Protein AF-A0A353HRI8-F1 (afdb_monomer_lite)

Structure (mmCIF, N/CA/C/O backbone):
data_AF-A0A353HRI8-F1
#
_entry.id   AF-A0A353HRI8-F1
#
loop_
_atom_site.group_PDB
_atom_site.id
_atom_site.type_symbol
_atom_site.label_atom_id
_atom_site.label_alt_id
_atom_site.label_comp_id
_atom_site.label_asym_id
_atom_site.label_entity_id
_atom_site.label_seq_id
_atom_site.pdbx_PDB_ins_code
_atom_site.Cartn_x
_atom_site.Cartn_y
_atom_site.Cartn_z
_atom_site.occupancy
_atom_site.B_iso_or_equiv
_atom_site.auth_seq_id
_atom_site.auth_comp_id
_atom_site.auth_asym_id
_atom_site.auth_atom_id
_atom_site.pdbx_PDB_model_num
ATOM 1 N N . PHE A 1 1 ? 5.364 10.487 7.547 1.00 62.00 1 PHE A N 1
ATOM 2 C CA . PHE A 1 1 ? 4.278 10.668 8.538 1.00 62.00 1 PHE A CA 1
ATOM 3 C C . PHE A 1 1 ? 2.877 10.842 7.924 1.00 62.00 1 PHE A C 1
ATOM 5 O O . PHE A 1 1 ? 1.916 10.727 8.668 1.00 62.00 1 PHE A O 1
ATOM 12 N N . LEU A 1 2 ? 2.722 11.050 6.601 1.00 71.50 2 LEU A N 1
ATOM 13 C CA . LEU A 1 2 ? 1.416 11.315 5.958 1.00 71.50 2 LEU A CA 1
ATOM 14 C C . LEU A 1 2 ? 0.325 10.271 6.274 1.00 71.50 2 LEU A C 1
ATOM 16 O O . LEU A 1 2 ? -0.813 10.642 6.530 1.00 71.50 2 LEU A O 1
ATOM 20 N N . GLY A 1 3 ? 0.671 8.980 6.340 1.00 80.75 3 GLY A N 1
ATOM 21 C CA . GLY A 1 3 ? -0.290 7.927 6.694 1.00 80.75 3 GLY A CA 1
ATOM 22 C C . GLY A 1 3 ? -0.767 7.955 8.154 1.00 80.75 3 GLY A C 1
ATOM 23 O O . GLY A 1 3 ? -1.893 7.558 8.424 1.00 80.75 3 GLY A O 1
ATOM 24 N N . ALA A 1 4 ? 0.036 8.455 9.102 1.00 86.31 4 ALA A N 1
ATOM 25 C CA . ALA A 1 4 ? -0.304 8.403 10.529 1.00 86.31 4 ALA A CA 1
ATOM 26 C C . ALA A 1 4 ? -1.554 9.232 10.867 1.00 86.31 4 ALA A C 1
ATOM 28 O O . ALA A 1 4 ? -2.335 8.828 11.720 1.00 86.31 4 ALA A O 1
ATOM 29 N N . GLY A 1 5 ? -1.786 10.337 10.146 1.00 88.00 5 GLY A N 1
ATOM 30 C CA . GLY A 1 5 ? -2.984 11.168 10.310 1.00 88.00 5 GLY A CA 1
ATOM 31 C C . GLY A 1 5 ? -4.290 10.469 9.915 1.00 88.00 5 GLY A C 1
ATOM 32 O O . GLY A 1 5 ? -5.359 10.895 10.339 1.00 88.00 5 GLY A O 1
ATOM 33 N N . ALA A 1 6 ? -4.218 9.381 9.143 1.00 90.31 6 ALA A N 1
ATOM 34 C CA . ALA A 1 6 ? -5.383 8.568 8.809 1.00 90.31 6 ALA A CA 1
ATOM 35 C C . ALA A 1 6 ? -5.711 7.517 9.887 1.00 90.31 6 ALA A C 1
ATOM 37 O O . ALA A 1 6 ? -6.787 6.926 9.833 1.00 90.31 6 ALA A O 1
ATOM 38 N N . ILE A 1 7 ? -4.815 7.264 10.850 1.00 92.56 7 ILE A N 1
ATOM 39 C CA . ILE A 1 7 ? -5.013 6.261 11.903 1.00 92.56 7 ILE A CA 1
ATOM 40 C C . ILE A 1 7 ? -5.729 6.908 13.089 1.00 92.56 7 ILE A C 1
ATOM 42 O O . ILE A 1 7 ? -5.189 7.791 13.752 1.00 92.56 7 ILE A O 1
ATOM 46 N N . LEU A 1 8 ? -6.935 6.431 13.389 1.00 90.94 8 LEU A N 1
ATOM 47 C CA . LEU A 1 8 ? -7.764 6.925 14.486 1.00 90.94 8 LEU A CA 1
ATOM 48 C C . LEU A 1 8 ? -7.989 5.811 15.508 1.00 90.94 8 LEU A C 1
ATOM 50 O O . LEU A 1 8 ? -8.549 4.765 15.181 1.00 90.94 8 LEU A O 1
ATOM 54 N N . LYS A 1 9 ? -7.568 6.044 16.755 1.00 88.06 9 LYS A N 1
ATOM 55 C CA . LYS A 1 9 ? -7.790 5.129 17.883 1.00 88.06 9 LYS A CA 1
ATOM 56 C C . LYS A 1 9 ? -8.935 5.652 18.745 1.00 88.06 9 LYS A C 1
ATOM 58 O O . LYS A 1 9 ? -8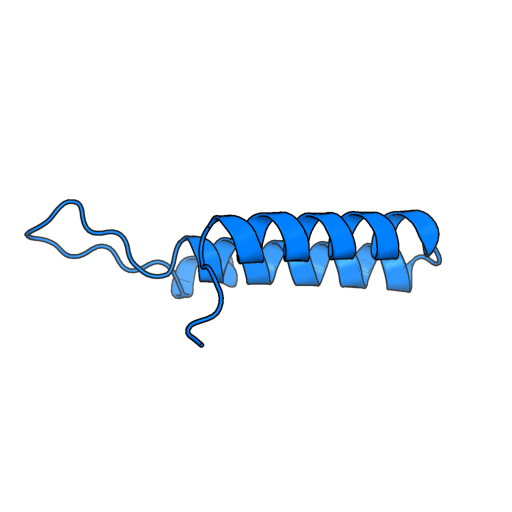.817 6.729 19.332 1.00 88.06 9 LYS A O 1
ATOM 63 N N . GLN A 1 10 ? -10.032 4.904 18.833 1.00 84.62 10 GLN A N 1
ATOM 64 C CA . GLN A 1 10 ? -11.132 5.253 19.731 1.00 84.62 10 GLN A CA 1
ATOM 65 C C . GLN A 1 10 ? -10.748 4.898 21.180 1.00 84.62 10 GLN A C 1
ATOM 67 O O . GLN A 1 10 ? -10.084 3.895 21.419 1.00 84.62 10 GLN A O 1
ATOM 72 N N . ARG A 1 11 ? -11.106 5.746 22.154 1.00 79.69 11 ARG A N 1
ATOM 73 C CA . ARG A 1 11 ? -10.645 5.604 23.551 1.00 79.69 11 ARG A CA 1
ATOM 74 C C . ARG A 1 11 ? -11.260 4.404 24.280 1.00 79.69 11 ARG A C 1
ATOM 76 O O . ARG A 1 11 ? -10.580 3.798 25.097 1.00 79.69 11 ARG A O 1
ATOM 83 N N . ASP A 1 12 ? -12.492 4.035 23.930 1.00 74.25 12 ASP A N 1
ATOM 84 C CA . ASP A 1 12 ? -13.302 3.090 24.719 1.00 74.25 12 ASP A CA 1
ATOM 85 C C . ASP A 1 12 ? -13.421 1.688 24.104 1.00 74.25 12 ASP A C 1
ATOM 87 O O . ASP A 1 12 ? -14.002 0.781 24.697 1.00 74.25 12 ASP A O 1
ATOM 91 N N . LYS A 1 13 ? -12.882 1.484 22.900 1.00 63.31 13 LYS A N 1
ATOM 92 C CA . LYS A 1 13 ? -12.847 0.184 22.221 1.00 63.31 13 LYS A CA 1
ATOM 93 C C . LYS A 1 13 ? -11.470 0.017 21.593 1.00 63.31 13 LYS A C 1
ATOM 95 O O . LYS A 1 13 ? -10.931 0.986 21.068 1.00 63.31 13 LYS A O 1
ATOM 100 N N . ASN A 1 14 ? -10.935 -1.205 21.554 1.00 76.19 14 ASN A N 1
ATOM 101 C CA . ASN A 1 14 ? -9.771 -1.575 20.726 1.00 76.19 14 ASN A CA 1
ATOM 102 C C . ASN A 1 14 ? -10.082 -1.485 19.204 1.00 76.19 14 ASN A C 1
ATOM 104 O O . ASN A 1 14 ? -9.589 -2.278 18.409 1.00 76.19 14 ASN A O 1
ATOM 108 N N . ASP A 1 15 ? -10.925 -0.531 18.796 1.00 83.38 15 ASP A N 1
ATOM 109 C CA . ASP A 1 15 ? -11.283 -0.218 17.419 1.00 83.38 15 ASP A CA 1
ATOM 110 C C . ASP A 1 15 ? -10.289 0.825 16.887 1.00 83.38 15 ASP A C 1
ATOM 112 O O . ASP A 1 15 ? -10.276 1.989 17.311 1.00 83.38 15 ASP A O 1
ATOM 116 N N . ILE A 1 16 ? -9.415 0.378 15.984 1.00 89.56 16 ILE A N 1
ATOM 117 C CA . ILE A 1 16 ? -8.476 1.227 15.251 1.00 89.56 16 ILE A CA 1
ATOM 118 C C . ILE A 1 16 ? -9.017 1.396 13.837 1.00 89.56 16 ILE A C 1
ATOM 120 O O . ILE A 1 16 ? -9.059 0.449 13.047 1.00 89.56 16 ILE A O 1
ATOM 124 N N . ARG A 1 17 ? -9.376 2.628 13.486 1.00 89.25 17 ARG A N 1
ATOM 125 C CA . ARG A 1 17 ? -9.878 2.974 12.156 1.00 89.25 17 ARG A CA 1
ATOM 126 C C . ARG A 1 17 ? -8.790 3.595 11.301 1.00 89.25 17 ARG A C 1
ATOM 128 O O . ARG A 1 17 ? -7.868 4.235 11.791 1.00 89.25 17 ARG A O 1
ATOM 135 N N . GLY A 1 18 ? -8.909 3.381 9.994 1.00 90.50 18 GLY A N 1
ATOM 136 C CA . GLY A 1 18 ? -8.030 3.992 8.996 1.00 90.50 18 GLY A CA 1
ATOM 137 C C . GLY A 1 18 ? -6.610 3.420 8.919 1.00 90.50 18 GLY A C 1
ATOM 138 O O . GLY A 1 18 ? -5.826 3.895 8.104 1.00 90.50 18 GLY A O 1
ATOM 139 N N . LEU A 1 19 ? -6.298 2.339 9.648 1.00 92.38 19 LEU A N 1
ATOM 140 C CA . LEU A 1 19 ? -5.021 1.619 9.532 1.00 92.38 19 LEU A CA 1
ATOM 141 C C . LEU A 1 19 ? -4.737 1.161 8.088 1.00 92.38 19 LEU A C 1
ATOM 143 O O . LEU A 1 19 ? -3.658 1.410 7.557 1.00 92.38 19 LEU A O 1
ATOM 147 N N . THR A 1 20 ? -5.725 0.558 7.416 1.00 92.25 20 THR A N 1
ATOM 148 C CA . THR A 1 20 ? -5.601 0.144 6.005 1.00 92.25 20 THR A CA 1
ATOM 149 C C . THR A 1 20 ? -5.402 1.339 5.073 1.00 92.25 20 THR A C 1
ATOM 151 O O . THR A 1 20 ? -4.617 1.251 4.139 1.00 92.25 20 THR A O 1
ATOM 154 N N . THR A 1 21 ? -6.073 2.465 5.343 1.00 92.38 21 THR A N 1
ATOM 155 C CA . THR A 1 21 ? -5.941 3.697 4.548 1.00 92.38 21 THR A CA 1
ATOM 156 C C . THR A 1 2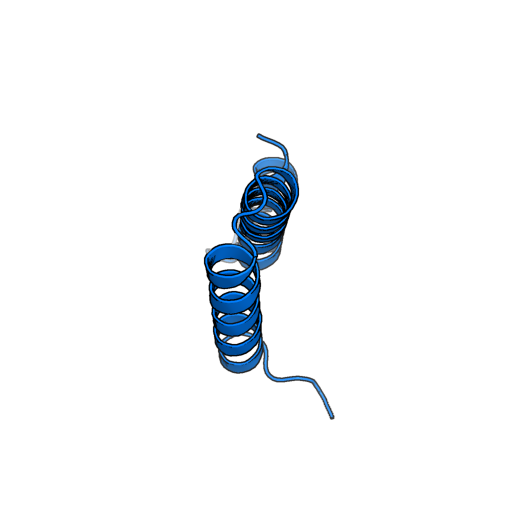1 ? -4.540 4.295 4.693 1.00 92.38 21 THR A C 1
ATOM 158 O O . THR A 1 21 ? -3.915 4.686 3.709 1.00 92.38 21 THR A O 1
ATOM 161 N N . ALA A 1 22 ? -4.008 4.323 5.916 1.00 93.88 22 ALA A N 1
ATOM 162 C CA . ALA A 1 22 ? -2.646 4.762 6.190 1.00 93.88 22 ALA A CA 1
ATOM 163 C C . ALA A 1 22 ? -1.609 3.905 5.448 1.00 93.88 22 ALA A C 1
ATOM 165 O O . ALA A 1 22 ? -0.695 4.443 4.817 1.00 93.88 22 ALA A O 1
ATOM 166 N N . ALA A 1 23 ? -1.779 2.580 5.495 1.00 93.38 23 ALA A N 1
ATOM 167 C CA . ALA A 1 23 ? -0.922 1.633 4.791 1.00 93.38 23 ALA A CA 1
ATOM 168 C C . ALA A 1 23 ? -1.011 1.799 3.265 1.00 93.38 23 ALA A C 1
ATOM 170 O O . ALA A 1 23 ? 0.022 1.838 2.597 1.00 93.38 23 ALA A O 1
ATOM 171 N N . SER A 1 24 ? -2.218 1.971 2.708 1.00 93.38 24 SER A N 1
ATOM 172 C CA . SER A 1 24 ? -2.396 2.147 1.263 1.00 93.38 24 SER A CA 1
ATOM 173 C C . SER A 1 24 ? -1.742 3.425 0.744 1.00 93.38 24 SER A C 1
ATOM 175 O O . SER A 1 24 ? -1.152 3.398 -0.327 1.00 93.38 24 SER A O 1
ATOM 177 N N . VAL A 1 25 ? -1.770 4.528 1.503 1.00 94.12 25 VAL A N 1
ATOM 178 C CA . VAL A 1 25 ? -1.103 5.782 1.097 1.00 94.12 25 VAL A CA 1
ATOM 179 C C . VAL A 1 25 ? 0.409 5.588 0.960 1.00 94.12 25 VAL A C 1
ATOM 181 O O . VAL A 1 25 ? 1.001 6.013 -0.030 1.00 94.12 25 VAL A O 1
ATOM 184 N N . TRP A 1 26 ? 1.034 4.917 1.930 1.00 93.62 26 TRP A N 1
ATOM 185 C CA . TRP A 1 26 ? 2.465 4.604 1.872 1.00 93.62 26 TRP A CA 1
ATOM 186 C C . TRP A 1 26 ? 2.810 3.687 0.700 1.00 93.62 26 TRP A C 1
ATOM 188 O O . TRP A 1 26 ? 3.794 3.921 -0.001 1.00 93.62 26 TRP A O 1
ATOM 198 N N . LEU A 1 27 ? 1.985 2.668 0.472 1.00 95.12 27 LEU A N 1
ATOM 199 C CA . LEU A 1 27 ? 2.182 1.717 -0.614 1.00 95.12 27 LEU A CA 1
ATOM 200 C C . LEU A 1 27 ? 2.068 2.395 -1.985 1.00 95.12 27 LEU A C 1
ATOM 202 O O . LEU A 1 27 ? 2.945 2.213 -2.825 1.00 95.12 27 LEU A O 1
ATOM 206 N N . THR A 1 28 ? 1.056 3.242 -2.190 1.00 95.06 28 THR A N 1
ATOM 207 C CA . THR A 1 28 ? 0.891 4.020 -3.428 1.00 95.06 28 THR A CA 1
ATOM 208 C C . THR A 1 28 ? 2.085 4.942 -3.677 1.00 95.06 28 THR A C 1
ATOM 210 O O . THR A 1 28 ? 2.557 5.034 -4.809 1.00 95.06 28 THR A O 1
ATOM 213 N N . ALA A 1 29 ? 2.624 5.582 -2.634 1.00 96.31 29 ALA A N 1
ATOM 214 C CA . ALA A 1 29 ? 3.827 6.403 -2.763 1.00 96.31 29 ALA A CA 1
ATOM 215 C C . ALA A 1 29 ? 5.049 5.569 -3.188 1.00 96.31 29 ALA A C 1
ATOM 217 O O . ALA A 1 29 ? 5.773 5.966 -4.097 1.00 96.31 29 ALA A O 1
ATOM 218 N N . ALA A 1 30 ? 5.253 4.393 -2.586 1.00 96.44 30 ALA A N 1
ATOM 219 C CA . ALA A 1 30 ? 6.344 3.490 -2.956 1.00 96.44 30 ALA A CA 1
ATOM 220 C C . ALA A 1 30 ? 6.227 2.995 -4.410 1.00 96.44 30 ALA A C 1
ATOM 222 O O . A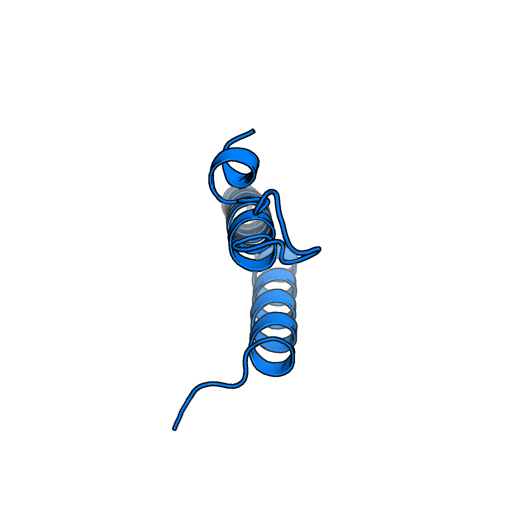LA A 1 30 ? 7.224 2.972 -5.132 1.00 96.44 30 ALA A O 1
ATOM 223 N N . VAL A 1 31 ? 5.012 2.661 -4.861 1.00 97.94 31 VAL A N 1
ATOM 224 C CA . VAL A 1 31 ? 4.732 2.299 -6.262 1.00 97.94 31 VAL A CA 1
ATOM 225 C C . VAL A 1 31 ? 5.061 3.464 -7.200 1.00 97.94 31 VAL A C 1
ATOM 227 O O . VAL A 1 31 ? 5.741 3.258 -8.203 1.00 97.94 31 VAL A O 1
ATOM 230 N N . GLY A 1 32 ? 4.640 4.687 -6.860 1.00 97.50 32 GLY A N 1
ATOM 231 C CA . GLY A 1 32 ? 4.934 5.886 -7.650 1.00 97.50 32 GLY A CA 1
ATOM 232 C C . GLY A 1 32 ? 6.432 6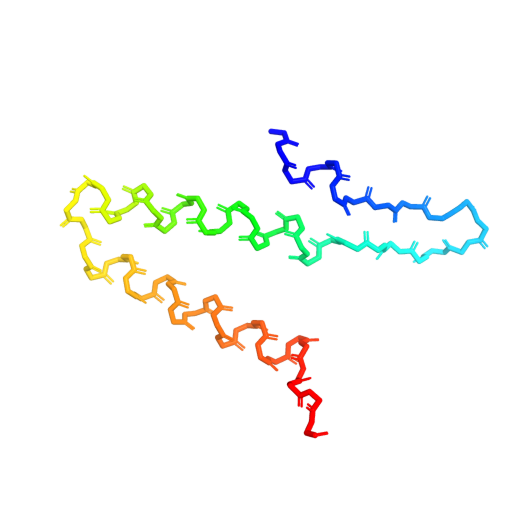.185 -7.750 1.00 97.50 32 GLY A C 1
ATOM 233 O O . GLY A 1 32 ? 6.918 6.519 -8.827 1.00 97.50 32 GLY A O 1
ATOM 234 N N . ILE A 1 33 ? 7.182 5.992 -6.660 1.00 98.12 33 ILE A N 1
ATOM 235 C CA . ILE A 1 33 ? 8.648 6.115 -6.660 1.00 98.12 33 ILE A CA 1
ATOM 236 C C . ILE A 1 33 ? 9.279 5.048 -7.566 1.00 98.12 33 ILE A C 1
ATOM 238 O O . ILE A 1 33 ? 10.161 5.367 -8.359 1.00 98.12 33 ILE A O 1
ATOM 242 N N . ALA A 1 34 ? 8.822 3.793 -7.492 1.00 97.94 34 ALA A N 1
ATOM 243 C CA . ALA A 1 34 ? 9.325 2.723 -8.354 1.00 97.94 34 ALA A CA 1
ATOM 244 C C . ALA 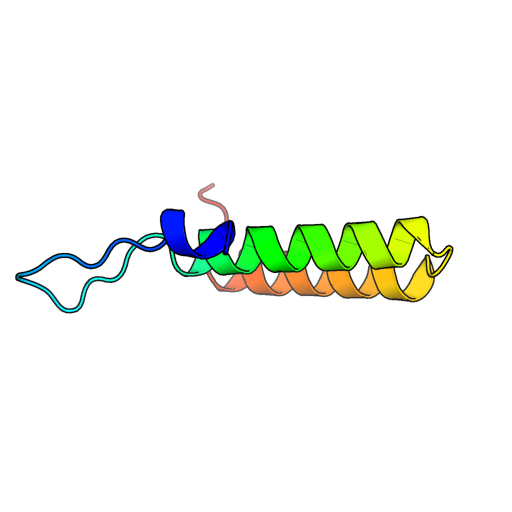A 1 34 ? 9.082 3.019 -9.844 1.00 97.94 34 ALA A C 1
ATOM 246 O O . ALA A 1 34 ? 10.004 2.863 -10.645 1.00 97.94 34 ALA A O 1
ATOM 247 N N . ALA A 1 35 ? 7.886 3.498 -10.196 1.00 97.75 35 ALA A N 1
ATOM 248 C CA . ALA A 1 35 ? 7.558 3.919 -11.557 1.00 97.75 35 ALA A CA 1
ATOM 249 C C . ALA A 1 35 ? 8.424 5.112 -12.004 1.00 97.75 35 ALA A C 1
ATOM 251 O O . ALA A 1 35 ? 9.047 5.069 -13.057 1.00 97.75 35 ALA A O 1
ATOM 252 N N . GLY A 1 36 ? 8.569 6.145 -11.166 1.00 97.75 36 GLY A N 1
ATOM 253 C CA . GLY A 1 36 ? 9.392 7.321 -11.480 1.00 97.75 36 GLY A CA 1
ATOM 254 C C . GLY A 1 36 ? 10.883 7.020 -11.685 1.00 97.75 36 GLY A C 1
ATOM 255 O O . GLY A 1 36 ? 11.571 7.768 -12.372 1.00 97.75 36 GLY A O 1
ATOM 256 N N . MET A 1 37 ? 11.386 5.915 -11.127 1.00 98.06 37 MET A N 1
ATOM 257 C CA . MET A 1 37 ? 12.755 5.425 -11.346 1.00 98.06 37 MET A CA 1
ATOM 258 C C . MET A 1 37 ? 12.893 4.508 -12.578 1.00 98.06 37 MET A C 1
ATOM 260 O O . MET A 1 37 ? 13.943 3.891 -12.755 1.00 98.06 37 MET A O 1
ATOM 264 N N . GLY A 1 38 ? 11.849 4.357 -13.401 1.00 97.06 38 GLY A N 1
ATOM 265 C CA . GLY A 1 38 ? 11.843 3.472 -14.571 1.00 97.06 38 GLY A CA 1
ATOM 266 C C . GLY A 1 38 ? 11.764 1.980 -14.228 1.00 97.06 38 GLY A C 1
ATOM 267 O O . GLY A 1 38 ? 12.032 1.125 -15.074 1.00 97.06 38 GLY A O 1
ATOM 268 N N . ARG A 1 39 ? 11.421 1.623 -12.981 1.00 97.44 39 ARG A N 1
ATOM 269 C CA . ARG A 1 39 ? 11.288 0.223 -12.539 1.00 97.44 39 ARG A CA 1
ATOM 270 C C . ARG A 1 39 ? 9.871 -0.293 -12.774 1.00 97.44 39 ARG A C 1
ATOM 272 O O . ARG A 1 39 ? 9.211 -0.761 -11.843 1.00 97.44 39 ARG A O 1
ATOM 279 N N . GLU A 1 40 ? 9.435 -0.257 -14.029 1.00 96.62 40 GLU A N 1
ATOM 280 C CA . GLU A 1 40 ? 8.051 -0.550 -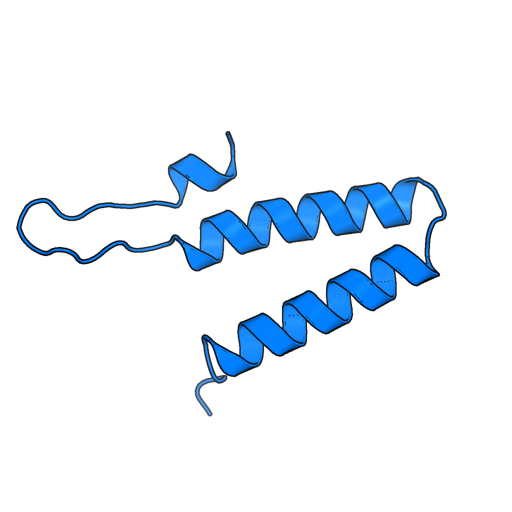14.430 1.00 96.62 40 GLU A CA 1
ATOM 281 C C . GLU A 1 40 ? 7.567 -1.921 -13.944 1.00 96.62 40 GLU A C 1
ATOM 283 O O . GLU A 1 40 ? 6.511 -2.034 -13.325 1.00 96.62 40 GLU A O 1
ATOM 288 N N . ALA A 1 41 ? 8.381 -2.967 -14.123 1.00 97.56 41 ALA A N 1
ATOM 289 C CA . ALA A 1 41 ? 8.025 -4.316 -13.685 1.00 97.56 41 ALA A CA 1
ATOM 290 C C . ALA A 1 41 ? 7.788 -4.394 -12.164 1.00 97.56 41 ALA A C 1
ATOM 292 O O . ALA A 1 41 ? 6.837 -5.027 -11.708 1.00 97.56 41 ALA A O 1
ATOM 293 N N . THR A 1 42 ? 8.628 -3.723 -11.367 1.00 97.38 42 THR A N 1
ATOM 294 C CA . THR A 1 42 ? 8.478 -3.685 -9.904 1.00 97.38 42 THR A CA 1
ATOM 295 C C . THR A 1 42 ? 7.257 -2.862 -9.493 1.00 97.38 42 THR A C 1
ATOM 297 O O . THR A 1 42 ? 6.545 -3.261 -8.571 1.00 97.38 42 THR A O 1
ATOM 300 N N . ALA A 1 43 ? 6.988 -1.748 -10.178 1.00 98.12 43 ALA A N 1
ATOM 301 C CA . ALA A 1 43 ? 5.837 -0.894 -9.912 1.00 98.12 43 ALA A CA 1
ATOM 302 C C . ALA A 1 43 ? 4.515 -1.625 -10.190 1.00 98.12 43 ALA A C 1
ATOM 304 O O . ALA A 1 43 ? 3.656 -1.692 -9.309 1.00 98.12 43 ALA A O 1
ATOM 305 N N . VAL A 1 44 ? 4.388 -2.249 -11.366 1.00 98.31 44 VAL A N 1
ATOM 306 C CA . VAL A 1 44 ? 3.196 -3.018 -11.760 1.00 98.31 44 VAL A CA 1
ATOM 307 C C . VAL A 1 44 ? 2.968 -4.194 -10.815 1.00 98.31 44 VAL A C 1
ATOM 309 O O . VAL A 1 44 ? 1.856 -4.376 -10.320 1.00 98.31 44 VAL A O 1
ATOM 312 N N . LEU A 1 45 ? 4.015 -4.963 -10.503 1.00 98.38 45 LEU A N 1
ATOM 313 C CA . LEU A 1 45 ? 3.896 -6.106 -9.599 1.00 98.38 45 LEU A CA 1
ATOM 314 C C . LEU A 1 45 ? 3.452 -5.674 -8.193 1.00 98.38 45 LEU A C 1
ATOM 316 O O . LEU A 1 45 ? 2.549 -6.275 -7.611 1.00 98.38 45 LEU A O 1
ATOM 320 N N . SER A 1 46 ? 4.043 -4.600 -7.664 1.00 97.56 46 SER A N 1
ATOM 321 C CA . SER A 1 46 ? 3.689 -4.061 -6.345 1.00 97.56 46 SER A CA 1
ATOM 322 C C . SER A 1 46 ? 2.253 -3.530 -6.313 1.00 97.56 46 SER A C 1
ATOM 324 O O . SER A 1 46 ? 1.538 -3.759 -5.337 1.00 97.56 46 SER A O 1
ATOM 326 N N . ALA A 1 47 ? 1.802 -2.871 -7.385 1.00 97.69 47 ALA A N 1
ATOM 327 C CA . ALA A 1 47 ? 0.427 -2.396 -7.518 1.00 97.69 47 ALA A CA 1
ATOM 328 C C . ALA A 1 47 ? -0.582 -3.554 -7.580 1.00 97.69 47 ALA A C 1
ATOM 330 O O . ALA A 1 47 ? -1.613 -3.506 -6.912 1.00 97.69 47 ALA A O 1
ATOM 331 N N . LEU A 1 48 ? -0.278 -4.621 -8.323 1.00 98.06 48 LEU A N 1
ATOM 332 C CA . LEU A 1 48 ? -1.134 -5.808 -8.387 1.00 98.06 48 LEU A CA 1
ATOM 333 C C . LEU A 1 48 ? -1.269 -6.473 -7.017 1.00 98.06 48 LEU A C 1
ATOM 335 O O . LEU A 1 48 ? -2.387 -6.746 -6.580 1.00 98.06 48 LEU A O 1
ATOM 339 N N . PHE A 1 49 ? -0.160 -6.667 -6.300 1.00 97.12 49 PHE A N 1
ATOM 340 C CA . PHE A 1 49 ? -0.217 -7.200 -4.939 1.00 97.12 49 PHE A CA 1
ATOM 341 C C . PHE A 1 49 ? -1.012 -6.294 -3.998 1.00 97.12 49 PHE A C 1
ATOM 343 O O . PHE A 1 49 ? -1.829 -6.796 -3.226 1.00 97.12 49 PHE A O 1
ATOM 350 N N . ALA A 1 50 ? -0.833 -4.974 -4.090 1.00 95.69 50 ALA A N 1
ATOM 351 C CA . ALA A 1 50 ? -1.607 -4.009 -3.315 1.00 95.69 50 ALA A CA 1
ATOM 352 C C . ALA A 1 50 ? -3.117 -4.183 -3.530 1.00 95.69 50 ALA A C 1
ATOM 354 O O . ALA A 1 50 ? -3.878 -4.246 -2.562 1.00 95.69 50 ALA A O 1
ATOM 355 N N . LEU A 1 51 ? -3.542 -4.296 -4.791 1.00 95.19 51 LEU A N 1
ATOM 356 C CA . LEU A 1 51 ? -4.944 -4.475 -5.162 1.00 95.19 51 LEU A CA 1
ATOM 357 C C . LEU A 1 51 ? -5.496 -5.818 -4.685 1.00 95.19 51 LEU A C 1
ATOM 359 O O . LEU A 1 51 ? -6.597 -5.851 -4.142 1.00 95.19 51 LEU A O 1
ATOM 363 N N . VAL A 1 52 ? -4.734 -6.905 -4.828 1.00 96.12 52 VAL A N 1
ATOM 364 C CA . VAL A 1 52 ? -5.134 -8.236 -4.343 1.00 96.12 52 VAL A CA 1
ATOM 365 C C . VAL A 1 52 ? -5.325 -8.222 -2.827 1.00 96.12 52 VAL A C 1
ATOM 367 O O . VAL A 1 52 ? -6.366 -8.653 -2.332 1.00 96.12 52 VAL A O 1
ATOM 370 N N . ILE A 1 53 ? -4.361 -7.676 -2.084 1.00 94.69 53 ILE A N 1
ATOM 371 C CA . ILE A 1 53 ? -4.444 -7.581 -0.621 1.00 94.69 53 ILE A CA 1
ATOM 372 C C . ILE A 1 53 ? -5.647 -6.724 -0.216 1.00 94.69 53 ILE A C 1
ATOM 374 O O . ILE A 1 53 ? -6.417 -7.118 0.661 1.00 94.69 53 ILE A O 1
ATOM 378 N N . LEU A 1 54 ? -5.844 -5.574 -0.867 1.00 93.00 54 LEU A N 1
ATOM 379 C CA . LEU A 1 54 ? -6.964 -4.687 -0.568 1.00 93.00 54 LEU A CA 1
ATOM 380 C C . LEU A 1 54 ? -8.313 -5.351 -0.863 1.00 93.00 54 LEU A C 1
ATOM 382 O O . LEU A 1 54 ? -9.223 -5.227 -0.049 1.00 93.00 54 LEU A O 1
ATOM 386 N N . ALA A 1 55 ? -8.430 -6.079 -1.974 1.00 92.69 55 ALA A N 1
ATOM 387 C CA . ALA A 1 55 ? -9.644 -6.799 -2.346 1.00 92.69 55 ALA A CA 1
ATOM 388 C C . ALA A 1 55 ? -9.984 -7.923 -1.355 1.00 92.69 55 ALA A C 1
ATOM 390 O O . ALA A 1 55 ? -11.158 -8.153 -1.079 1.00 92.69 55 ALA A O 1
ATOM 391 N N . ILE A 1 56 ? -8.979 -8.597 -0.786 1.00 93.38 56 ILE A N 1
ATOM 392 C CA . ILE A 1 56 ? -9.187 -9.634 0.237 1.00 93.38 56 ILE A CA 1
ATOM 393 C C . ILE A 1 56 ? -9.587 -9.005 1.580 1.00 93.38 56 ILE A C 1
ATOM 395 O O . ILE A 1 56 ? -10.519 -9.473 2.231 1.00 93.38 56 ILE A O 1
ATOM 399 N N . VAL A 1 57 ? -8.901 -7.939 2.004 1.00 89.94 57 VAL A N 1
ATOM 400 C CA . VAL A 1 57 ? -9.121 -7.296 3.315 1.00 89.94 57 VAL A CA 1
ATOM 401 C C . VAL A 1 57 ? -10.392 -6.436 3.339 1.00 89.94 57 VAL A C 1
ATOM 403 O O . VAL A 1 57 ? -11.043 -6.310 4.376 1.00 89.94 57 VAL A O 1
ATOM 406 N N . ARG A 1 58 ? -10.758 -5.830 2.207 1.00 82.44 58 ARG A N 1
ATOM 407 C CA . ARG A 1 58 ? -12.006 -5.085 2.004 1.00 82.44 58 ARG A CA 1
ATOM 408 C C . ARG A 1 58 ? -12.671 -5.556 0.710 1.00 82.44 58 ARG A C 1
ATOM 410 O O . ARG A 1 58 ? -12.506 -4.896 -0.319 1.00 82.44 58 ARG A O 1
ATOM 417 N N . PRO A 1 59 ? -13.439 -6.657 0.748 1.00 72.75 59 PRO A N 1
ATOM 418 C CA . PRO A 1 59 ? -14.160 -7.112 -0.429 1.00 72.75 59 PRO A CA 1
ATOM 419 C C . PRO A 1 59 ? -15.059 -5.986 -0.961 1.00 72.75 59 PRO A C 1
ATOM 421 O O . PRO A 1 59 ? -15.735 -5.319 -0.166 1.00 72.75 59 PRO A O 1
ATOM 424 N N . PRO A 1 60 ? -15.052 -5.730 -2.282 1.00 71.31 60 PRO A N 1
ATOM 425 C CA . PRO A 1 60 ? -15.883 -4.696 -2.876 1.00 71.31 60 PRO A CA 1
ATOM 426 C C . PRO A 1 60 ? -17.347 -4.992 -2.552 1.00 71.31 60 PRO A C 1
ATOM 428 O O . PRO A 1 60 ? -17.848 -6.091 -2.800 1.00 71.31 60 PRO A O 1
ATOM 431 N N . LYS A 1 61 ? -18.022 -4.013 -1.949 1.00 68.94 61 LYS A N 1
ATOM 432 C CA . LYS A 1 61 ? -19.456 -4.090 -1.676 1.00 68.94 61 LYS A CA 1
ATOM 433 C C . LYS A 1 61 ? -20.158 -4.077 -3.042 1.00 68.94 61 LYS A C 1
ATOM 435 O O . LYS A 1 61 ? -20.049 -3.073 -3.741 1.00 68.94 61 LYS A O 1
ATOM 440 N N . ARG A 1 62 ? -20.744 -5.212 -3.446 1.00 62.59 62 ARG A N 1
ATOM 441 C CA . ARG A 1 62 ? -21.579 -5.310 -4.655 1.00 62.59 62 ARG A CA 1
ATOM 442 C C . ARG A 1 62 ? -22.787 -4.389 -4.553 1.00 62.59 62 ARG A C 1
ATOM 444 O O . ARG A 1 62 ? -23.286 -4.223 -3.416 1.00 62.59 62 ARG A O 1
#

Sequence (62 aa):
FLGAGAILKQRDKNDIRGLTTAASVWLTAAVGIAAGMGREATAVLSALFALVILAIVRPPKR

pLDDT: mean 89.91, std 9.81, range [62.0, 98.38]

Radius of gyration: 14.14 Å; chains: 1; bounding box: 34×21×39 Å

Secondary structure (DSSP, 8-state):
-TTGGG-EE-SSSS-EESHHHHHHHHHHHHHHHHHHTT-HHHHHHHHHHHHHHHHHHS----

Foldseek 3Di:
DVLVVQWDQDPPDNDIGSPLVSVLVVLLVVLVVCVVVVVPVVSVVSVVVNVVVCCVVPPDDD